Protein AF-A0A3D4CWV3-F1 (afdb_monomer_lite)

Sequence (82 aa):
MLTKSERLADDQARRQIAQAVKNAEGSLTAEIERLEDLAGRNSKVSPAEIQALVRHRDELVSLLSQSRLRLDALRLIWRAPA

Foldseek 3Di:
DVVVVVVVVVVVLQVVLVVVLVVLLVVLVVVLVVLVVVVVVDVPRDPVVSVVSVVVSVVVSVVSNVDDDDDDDDDDDDDDDD

pLDDT: mean 92.95, std 5.01, range [68.94, 97.81]

Secondary structure (DSSP, 8-state):
-HHHHHHHHHHHHHHHHHHHHHHHHHHHHHHHHHHHHHHHH-TTS-HHHHHHHHHHHHHHHHHHHT----------------

Radius of gyration: 21.37 Å; chains: 1; bounding box: 51×17×63 Å

Structure (mmCIF, N/CA/C/O backbone):
data_AF-A0A3D4CWV3-F1
#
_entry.id   AF-A0A3D4CWV3-F1
#
loop_
_atom_site.group_PDB
_atom_site.id
_atom_site.type_symbol
_atom_site.label_atom_id
_atom_site.label_alt_id
_atom_site.label_comp_id
_atom_site.label_asym_id
_atom_site.label_entity_id
_atom_site.label_seq_id
_atom_site.pdbx_PDB_ins_code
_atom_site.Cartn_x
_atom_site.Cartn_y
_atom_site.Cartn_z
_atom_site.occupancy
_atom_site.B_iso_or_equiv
_atom_site.auth_seq_id
_atom_site.auth_comp_id
_atom_site.auth_asym_id
_atom_site.auth_atom_id
_atom_site.pdbx_PDB_model_num
ATOM 1 N N . MET A 1 1 ? 23.687 -1.782 -21.026 1.00 74.44 1 MET A N 1
ATOM 2 C CA . MET A 1 1 ? 22.520 -0.878 -21.131 1.00 74.44 1 MET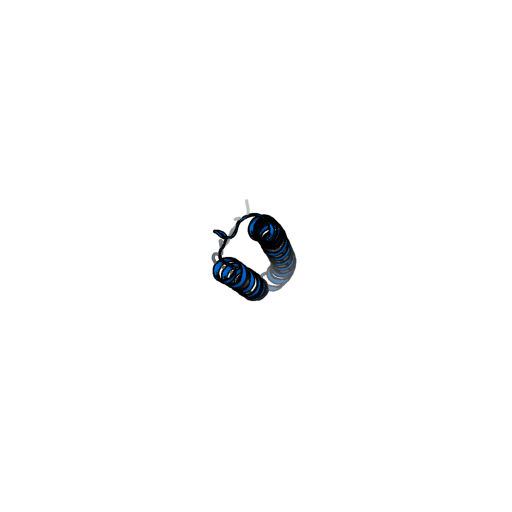 A CA 1
ATOM 3 C C . MET A 1 1 ? 21.438 -1.298 -20.146 1.00 74.44 1 MET A C 1
ATOM 5 O O . MET A 1 1 ? 21.262 -0.585 -19.171 1.00 74.44 1 MET A O 1
ATOM 9 N N . LEU A 1 2 ? 20.836 -2.485 -20.303 1.00 83.19 2 LEU A N 1
ATOM 10 C CA . LEU A 1 2 ? 19.758 -2.987 -19.434 1.00 83.19 2 LEU A CA 1
ATOM 11 C C . LEU A 1 2 ? 20.094 -2.969 -17.931 1.00 83.19 2 LEU A C 1
ATOM 13 O O . LEU A 1 2 ? 19.370 -2.340 -17.182 1.00 83.19 2 LEU A O 1
ATOM 17 N N . THR A 1 3 ? 21.241 -3.501 -17.499 1.00 86.25 3 THR A N 1
ATOM 18 C CA . THR A 1 3 ? 21.627 -3.531 -16.068 1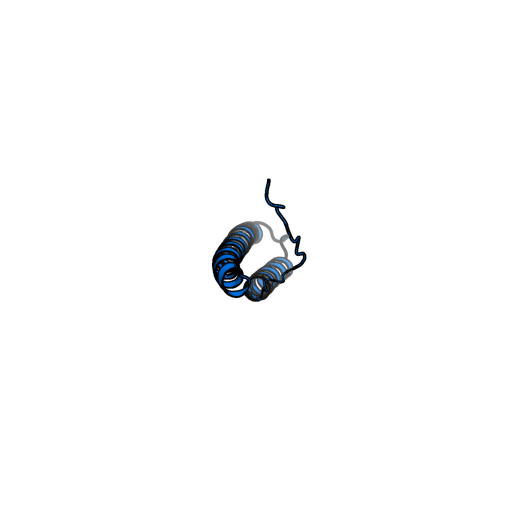.00 86.25 3 THR A CA 1
ATOM 19 C C . THR A 1 3 ? 21.837 -2.146 -15.437 1.00 86.25 3 THR A C 1
ATOM 21 O O . THR A 1 3 ? 21.683 -1.971 -14.233 1.00 86.25 3 THR A O 1
ATOM 24 N N . LYS A 1 4 ? 22.225 -1.132 -16.228 1.00 86.38 4 LYS A N 1
ATOM 25 C CA . LYS A 1 4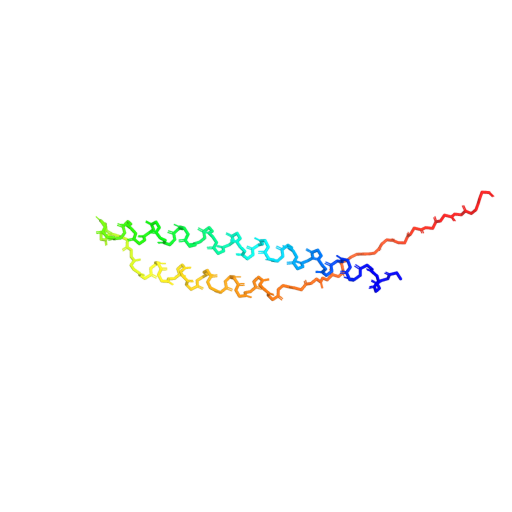 ? 22.339 0.252 -15.724 1.00 86.38 4 LYS A CA 1
ATOM 26 C C . LYS A 1 4 ? 20.955 0.888 -15.595 1.00 86.38 4 LYS A C 1
ATOM 28 O O . LYS A 1 4 ? 20.687 1.546 -14.597 1.00 86.38 4 LYS A O 1
ATOM 33 N N . SER A 1 5 ? 20.096 0.675 -16.591 1.00 87.50 5 SER A N 1
ATOM 34 C CA . SER A 1 5 ? 18.703 1.128 -16.572 1.00 87.50 5 SER A CA 1
ATOM 35 C C . SER A 1 5 ? 17.893 0.453 -15.464 1.00 87.50 5 SER A C 1
ATOM 37 O O . SER A 1 5 ? 17.080 1.119 -14.842 1.00 87.50 5 SER A O 1
ATOM 39 N N . GLU A 1 6 ? 18.162 -0.821 -15.181 1.00 90.69 6 GLU A N 1
ATOM 40 C CA . GLU A 1 6 ? 17.550 -1.599 -14.100 1.00 90.69 6 GLU A CA 1
ATOM 41 C C . GLU A 1 6 ? 17.778 -0.942 -12.739 1.00 90.69 6 GLU A C 1
ATOM 43 O O . GLU A 1 6 ? 16.810 -0.615 -12.070 1.00 90.69 6 GLU A O 1
ATOM 48 N N . ARG A 1 7 ? 19.026 -0.606 -12.378 1.00 91.00 7 ARG A N 1
ATOM 49 C CA . ARG A 1 7 ? 19.310 0.075 -11.097 1.00 91.00 7 ARG A CA 1
ATOM 50 C C . ARG A 1 7 ? 18.582 1.412 -10.956 1.00 91.00 7 ARG A C 1
ATOM 52 O O . ARG A 1 7 ? 18.033 1.708 -9.903 1.00 91.00 7 ARG A O 1
ATOM 59 N N . LEU A 1 8 ? 18.578 2.220 -12.018 1.00 91.88 8 LEU A N 1
ATOM 60 C CA . LEU A 1 8 ? 17.889 3.514 -12.009 1.00 91.88 8 LEU A CA 1
ATOM 61 C C . LEU A 1 8 ? 16.374 3.342 -11.855 1.00 91.88 8 LEU A C 1
ATOM 63 O O . LEU A 1 8 ? 15.727 4.109 -11.143 1.00 91.88 8 LEU A O 1
ATOM 67 N N . ALA A 1 9 ? 15.813 2.342 -12.531 1.00 91.94 9 ALA A N 1
ATOM 68 C CA . ALA A 1 9 ? 14.397 2.043 -12.458 1.00 91.94 9 ALA A CA 1
ATOM 69 C C . ALA A 1 9 ? 14.012 1.442 -11.097 1.00 91.94 9 ALA A C 1
ATOM 71 O O . ALA A 1 9 ? 12.964 1.805 -10.574 1.00 91.94 9 ALA A O 1
ATOM 72 N N . ASP A 1 10 ? 14.865 0.617 -10.488 1.00 92.50 10 ASP A N 1
ATOM 73 C CA . ASP A 1 10 ? 14.681 0.082 -9.135 1.00 92.50 10 ASP A CA 1
ATOM 74 C C . ASP A 1 10 ? 14.656 1.194 -8.084 1.00 92.50 10 ASP A C 1
ATOM 76 O O . ASP A 1 10 ? 13.767 1.219 -7.232 1.00 92.50 10 ASP A O 1
ATOM 80 N N . ASP A 1 11 ? 15.590 2.146 -8.151 1.00 93.75 11 ASP A N 1
ATOM 81 C CA . ASP A 1 11 ? 15.615 3.293 -7.237 1.00 93.75 11 ASP A CA 1
ATOM 82 C C . ASP A 1 11 ? 14.339 4.133 -7.367 1.00 93.75 11 ASP A C 1
ATOM 84 O O . ASP A 1 11 ? 13.738 4.539 -6.366 1.00 93.75 11 ASP A O 1
ATOM 88 N N . GLN A 1 12 ? 13.890 4.370 -8.601 1.00 94.19 12 GLN A N 1
ATOM 89 C CA . GLN A 1 12 ? 12.659 5.108 -8.859 1.00 94.19 12 GLN A CA 1
ATOM 90 C C . GLN A 1 12 ? 11.419 4.333 -8.393 1.00 94.19 12 GLN A C 1
ATOM 92 O O . GLN A 1 12 ? 10.534 4.920 -7.766 1.00 94.19 12 GLN A O 1
ATOM 97 N N . ALA A 1 13 ? 11.364 3.025 -8.645 1.00 93.81 13 ALA A N 1
ATOM 98 C CA . ALA A 1 13 ? 10.276 2.157 -8.211 1.00 93.81 13 ALA A CA 1
ATOM 99 C C . ALA A 1 13 ? 10.172 2.134 -6.683 1.00 93.81 13 ALA A C 1
ATOM 101 O O . ALA A 1 13 ? 9.088 2.334 -6.144 1.00 93.81 13 ALA A O 1
ATOM 102 N N . ARG A 1 14 ? 11.298 2.002 -5.967 1.00 93.81 14 ARG A N 1
ATOM 103 C CA . ARG A 1 14 ? 11.338 2.062 -4.496 1.00 93.81 14 ARG A CA 1
ATOM 104 C C . ARG A 1 14 ? 10.773 3.374 -3.959 1.00 93.81 14 ARG A C 1
ATOM 106 O O . ARG A 1 14 ? 10.004 3.351 -3.002 1.00 93.81 14 ARG A O 1
ATOM 113 N N . ARG A 1 15 ? 11.102 4.513 -4.582 1.00 95.69 15 ARG A N 1
ATOM 114 C CA . ARG A 1 15 ? 10.541 5.823 -4.198 1.00 95.69 15 ARG A CA 1
ATOM 115 C C . ARG A 1 15 ? 9.035 5.892 -4.429 1.00 95.69 15 ARG A C 1
ATOM 117 O O . ARG A 1 15 ? 8.316 6.385 -3.566 1.00 95.69 15 ARG A O 1
ATOM 124 N N . GLN A 1 16 ? 8.557 5.395 -5.569 1.00 95.62 16 GLN A N 1
ATOM 125 C CA . GLN A 1 16 ? 7.126 5.377 -5.879 1.00 95.62 16 GLN A CA 1
ATOM 126 C C . GLN A 1 16 ? 6.348 4.460 -4.932 1.00 95.62 16 GLN A C 1
ATOM 128 O O . GLN A 1 16 ? 5.312 4.873 -4.420 1.00 95.62 16 GLN A O 1
ATOM 133 N N . ILE A 1 17 ? 6.872 3.266 -4.642 1.00 95.38 17 ILE A N 1
ATOM 134 C CA . ILE A 1 17 ? 6.285 2.327 -3.678 1.00 95.38 17 ILE A CA 1
ATOM 135 C C . ILE A 1 17 ? 6.226 2.966 -2.290 1.00 95.38 17 ILE A C 1
ATOM 137 O O . ILE A 1 17 ? 5.163 2.983 -1.677 1.00 95.38 17 ILE A O 1
ATOM 141 N N . ALA A 1 18 ? 7.326 3.557 -1.815 1.00 95.31 18 ALA A N 1
ATOM 142 C CA . ALA A 1 18 ? 7.359 4.223 -0.514 1.00 95.31 18 ALA A CA 1
ATOM 143 C C . ALA A 1 18 ? 6.344 5.375 -0.426 1.00 95.31 18 ALA A C 1
ATOM 145 O O . ALA A 1 18 ? 5.649 5.516 0.580 1.00 95.31 18 ALA A O 1
ATOM 146 N N . GLN A 1 19 ? 6.216 6.175 -1.488 1.00 96.69 19 GLN A N 1
ATOM 147 C CA . GLN A 1 19 ? 5.232 7.251 -1.538 1.00 96.69 19 GLN A CA 1
ATOM 148 C C . GLN A 1 19 ? 3.794 6.717 -1.549 1.00 96.69 19 GLN A C 1
ATOM 150 O O . GLN A 1 19 ? 2.938 7.267 -0.858 1.00 96.69 19 GLN A O 1
ATOM 155 N N . ALA A 1 20 ? 3.523 5.652 -2.307 1.00 95.88 20 ALA A N 1
ATOM 156 C CA . ALA A 1 20 ? 2.208 5.023 -2.367 1.00 95.88 20 ALA A CA 1
ATOM 157 C C . ALA A 1 20 ? 1.806 4.426 -1.012 1.00 95.88 20 ALA A C 1
ATOM 159 O O . ALA A 1 20 ? 0.692 4.672 -0.558 1.00 95.88 20 ALA A O 1
ATOM 160 N N . VAL A 1 21 ? 2.727 3.723 -0.343 1.00 96.75 21 VAL A N 1
ATOM 161 C CA . VAL A 1 21 ? 2.531 3.192 1.014 1.00 96.75 21 VAL A CA 1
ATOM 162 C C . VAL A 1 21 ? 2.213 4.322 1.988 1.00 96.75 21 VAL A C 1
ATOM 164 O O . VAL A 1 21 ? 1.177 4.279 2.642 1.00 96.75 21 VAL A O 1
ATOM 167 N N . LYS A 1 22 ? 3.038 5.377 2.019 1.00 97.31 22 LYS A N 1
ATOM 168 C CA . LYS A 1 22 ? 2.832 6.524 2.913 1.00 97.31 22 LYS A CA 1
ATOM 169 C C . LYS A 1 22 ? 1.479 7.204 2.686 1.00 97.31 22 LYS A C 1
ATOM 171 O O . LYS A 1 22 ? 0.812 7.586 3.644 1.00 97.31 22 LYS A O 1
ATOM 176 N N . ASN A 1 23 ? 1.078 7.369 1.427 1.00 97.31 23 ASN A N 1
ATOM 177 C CA . ASN A 1 23 ? -0.206 7.977 1.087 1.00 97.31 23 ASN A CA 1
ATOM 178 C C . ASN A 1 23 ? -1.378 7.089 1.519 1.00 97.31 23 ASN A C 1
ATOM 180 O O . ASN A 1 23 ? -2.307 7.585 2.148 1.00 97.31 23 ASN A O 1
ATOM 184 N N . ALA A 1 24 ? -1.328 5.793 1.201 1.00 95.56 24 ALA A N 1
ATOM 185 C CA . ALA A 1 24 ? -2.377 4.844 1.558 1.00 95.56 24 ALA A CA 1
ATOM 186 C C . ALA A 1 24 ? -2.542 4.741 3.079 1.00 95.56 24 ALA A C 1
ATOM 188 O O . ALA A 1 24 ? -3.655 4.862 3.587 1.00 95.56 24 ALA A O 1
ATOM 189 N N . GLU A 1 25 ? -1.434 4.586 3.802 1.00 96.44 25 GLU A N 1
ATOM 190 C CA . GLU A 1 25 ? -1.420 4.517 5.260 1.00 96.44 25 GLU A CA 1
ATOM 191 C C . GLU A 1 25 ? -1.968 5.803 5.885 1.00 96.44 25 GLU A C 1
ATOM 193 O O . GLU A 1 25 ? -2.868 5.737 6.721 1.00 96.44 25 GLU A O 1
ATOM 198 N N . GLY A 1 26 ? -1.489 6.971 5.443 1.00 97.25 26 GLY A N 1
ATOM 199 C CA . GLY A 1 26 ? -1.916 8.262 5.979 1.00 97.25 26 GLY A CA 1
ATOM 200 C C . GLY A 1 26 ? -3.396 8.552 5.730 1.00 97.25 26 GLY A C 1
ATOM 201 O O . GLY A 1 26 ? -4.119 8.902 6.660 1.00 97.25 26 GLY A O 1
ATOM 202 N N . SER A 1 27 ? -3.871 8.373 4.493 1.00 97.25 27 SER A N 1
ATOM 203 C CA . SER A 1 27 ? -5.271 8.637 4.147 1.00 97.25 27 SER A CA 1
ATOM 204 C C . SER A 1 27 ? -6.238 7.682 4.845 1.00 97.25 27 SER A C 1
ATOM 206 O O . SER A 1 27 ? -7.269 8.128 5.340 1.00 97.25 27 SER A O 1
ATOM 208 N N . LEU A 1 28 ? -5.917 6.386 4.913 1.00 97.00 28 LEU A N 1
ATOM 209 C CA . LEU A 1 28 ? -6.791 5.407 5.563 1.00 97.00 28 LEU A CA 1
ATOM 210 C C . LEU A 1 28 ? -6.761 5.531 7.085 1.00 97.00 28 LEU A C 1
ATOM 212 O O . LEU A 1 28 ? -7.798 5.369 7.715 1.00 97.00 28 LEU A O 1
ATOM 216 N N . THR A 1 29 ? -5.613 5.855 7.681 1.00 97.56 29 THR A N 1
ATOM 217 C CA . THR A 1 29 ? -5.521 6.071 9.133 1.00 97.56 29 THR A CA 1
ATOM 218 C C . THR A 1 29 ? -6.320 7.295 9.560 1.00 97.56 29 THR A C 1
ATOM 220 O O . THR A 1 29 ? -7.131 7.182 10.471 1.00 97.56 29 THR A O 1
ATOM 223 N N . ALA A 1 30 ? -6.193 8.417 8.846 1.00 97.81 30 ALA A N 1
ATOM 224 C CA . ALA A 1 30 ? -6.990 9.611 9.127 1.00 97.81 30 ALA A CA 1
ATOM 225 C C . ALA A 1 30 ? -8.503 9.343 9.013 1.00 97.81 30 ALA A C 1
ATOM 227 O O . ALA A 1 30 ? -9.304 9.867 9.785 1.00 97.81 30 ALA A O 1
ATOM 228 N N . GLU A 1 31 ? -8.903 8.507 8.054 1.00 97.19 31 GLU A N 1
ATOM 229 C CA . GLU A 1 31 ? -10.297 8.110 7.883 1.00 97.19 31 GLU A CA 1
ATOM 230 C C . GLU A 1 31 ? -10.791 7.191 9.011 1.00 97.19 31 GLU A C 1
ATOM 232 O O . GLU A 1 31 ? -11.897 7.382 9.515 1.00 97.19 31 GLU A O 1
ATOM 237 N N . ILE A 1 32 ? -9.972 6.227 9.441 1.00 97.12 32 ILE A N 1
ATOM 238 C CA . ILE A 1 32 ? -10.271 5.350 10.582 1.00 97.12 32 ILE A CA 1
ATOM 239 C C . ILE A 1 32 ? -10.445 6.184 11.855 1.00 97.12 32 ILE A C 1
ATOM 241 O O . ILE A 1 32 ? -11.475 6.061 12.510 1.00 97.12 32 ILE A O 1
ATOM 245 N N . GLU A 1 33 ? -9.512 7.091 12.154 1.00 96.75 33 GLU A N 1
ATOM 246 C CA . GLU A 1 33 ? -9.580 7.985 13.320 1.00 96.75 33 GLU A CA 1
ATOM 247 C C . GLU A 1 33 ? -10.856 8.840 13.306 1.00 96.75 33 GLU A C 1
ATOM 249 O O . GLU A 1 33 ? -11.550 8.974 14.316 1.00 96.75 33 GLU A O 1
ATOM 254 N N . ARG A 1 34 ? -11.222 9.377 12.135 1.00 96.38 34 ARG A N 1
ATOM 255 C CA . ARG A 1 34 ? -12.461 10.144 11.953 1.00 96.38 34 ARG A CA 1
ATOM 256 C C . ARG A 1 34 ? -13.708 9.302 12.235 1.00 96.38 34 ARG A C 1
ATOM 258 O O . ARG A 1 34 ? -14.674 9.809 12.808 1.00 96.38 34 ARG A O 1
ATOM 265 N N . LEU A 1 35 ? -13.723 8.041 11.805 1.00 95.94 35 LEU A N 1
ATOM 266 C CA . LEU A 1 35 ? -14.838 7.123 12.047 1.00 95.94 35 LEU A CA 1
ATOM 267 C C . LEU A 1 35 ? -14.908 6.675 13.511 1.00 95.94 35 LEU A C 1
ATOM 269 O O . LEU A 1 35 ? -16.010 6.554 14.042 1.00 95.94 35 LEU A O 1
ATOM 273 N N . GLU A 1 36 ? -13.767 6.479 14.169 1.00 95.44 36 GLU A N 1
ATOM 274 C CA . GLU A 1 36 ? -13.686 6.164 15.599 1.00 95.44 36 GLU A CA 1
ATOM 275 C C . GLU A 1 36 ? -14.220 7.317 16.463 1.00 95.44 36 GLU A C 1
ATOM 277 O O . GLU A 1 36 ? -15.053 7.081 17.344 1.00 95.44 36 GLU A O 1
ATOM 282 N N . ASP A 1 37 ? -13.843 8.566 16.163 1.00 95.12 37 ASP A N 1
ATOM 283 C CA . ASP A 1 37 ? -14.400 9.753 16.834 1.00 95.12 37 ASP A CA 1
ATOM 284 C C . ASP A 1 37 ? -15.922 9.849 16.636 1.00 95.12 37 ASP A C 1
ATOM 286 O O . ASP A 1 37 ? -16.691 10.062 17.581 1.00 95.12 37 ASP A O 1
ATOM 290 N N . LEU A 1 38 ? -16.389 9.609 15.405 1.00 94.81 38 LEU A N 1
ATOM 291 C CA . LEU A 1 38 ? -17.816 9.619 15.105 1.00 94.81 38 LEU A CA 1
ATOM 292 C C . LEU A 1 38 ? -18.566 8.507 15.853 1.00 94.81 38 LEU A C 1
ATOM 294 O O . LEU A 1 38 ? -19.669 8.755 16.345 1.00 94.81 38 LEU A O 1
ATOM 298 N N . ALA A 1 39 ? -17.984 7.313 15.979 1.00 94.19 39 ALA A N 1
ATOM 299 C CA . ALA A 1 39 ? -18.581 6.188 16.696 1.00 94.19 39 ALA A CA 1
ATOM 300 C C . ALA A 1 39 ? -18.762 6.475 18.193 1.00 94.19 39 ALA A C 1
ATOM 302 O O . ALA A 1 39 ? -19.774 6.077 18.771 1.00 94.19 39 ALA A O 1
ATOM 303 N N . GLY A 1 40 ? -17.852 7.242 18.804 1.00 92.06 40 GLY A N 1
ATOM 304 C CA . GLY A 1 40 ? -17.993 7.696 20.191 1.00 92.06 40 GLY A CA 1
ATOM 305 C C . GLY A 1 40 ? -19.233 8.568 20.432 1.00 92.06 40 GLY A C 1
ATOM 306 O O . GLY A 1 40 ? -19.736 8.644 21.553 1.00 92.06 40 GLY A O 1
ATOM 307 N N . ARG A 1 41 ? -19.757 9.208 19.378 1.00 93.62 41 ARG A N 1
ATOM 308 C CA . ARG A 1 41 ? -20.896 10.142 19.439 1.00 93.62 41 ARG A CA 1
ATOM 309 C C . ARG A 1 41 ? -22.157 9.613 18.753 1.00 93.62 41 ARG A C 1
ATOM 311 O O . ARG A 1 41 ? -23.238 10.160 18.968 1.00 93.62 41 ARG A O 1
ATOM 318 N N . ASN A 1 42 ? -22.038 8.582 17.917 1.00 90.56 42 ASN A N 1
ATOM 319 C CA . ASN A 1 42 ? -23.111 8.057 17.083 1.00 90.56 42 ASN A CA 1
ATOM 320 C C . ASN A 1 42 ? -23.079 6.522 17.033 1.00 90.56 42 ASN A C 1
ATOM 322 O O . ASN A 1 42 ? -22.272 5.924 16.325 1.00 90.56 42 ASN A O 1
ATOM 326 N N .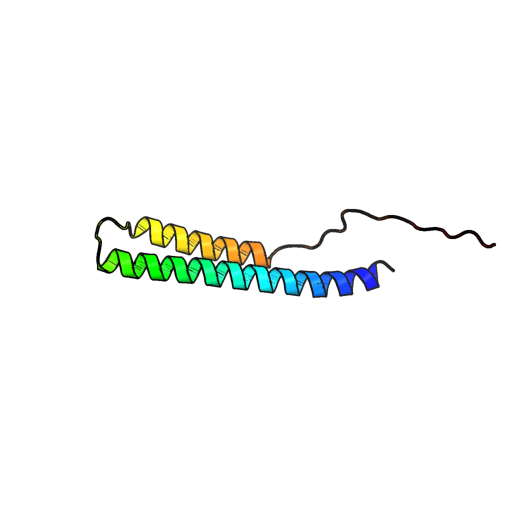 SER A 1 43 ? -24.048 5.889 17.697 1.00 86.44 43 SER A N 1
ATOM 327 C CA . SER A 1 43 ? -24.205 4.428 17.749 1.00 86.44 43 SER A CA 1
ATOM 328 C C . SER A 1 43 ? -24.561 3.772 16.409 1.00 86.44 43 SER A C 1
ATOM 330 O O . SER A 1 43 ? -24.604 2.547 16.326 1.00 86.44 43 SER A O 1
ATOM 332 N N . LYS A 1 44 ? -24.825 4.559 15.356 1.00 91.50 44 LYS A N 1
ATOM 333 C CA . LYS A 1 44 ? -25.045 4.041 13.998 1.00 91.50 44 LYS A CA 1
ATOM 334 C C . LYS A 1 44 ? -23.751 3.711 13.260 1.00 91.50 44 LYS A C 1
ATOM 336 O O . LYS A 1 44 ? -23.824 3.081 12.211 1.00 91.50 44 LYS A O 1
ATOM 341 N N . VAL A 1 45 ? -22.595 4.151 13.760 1.00 90.88 45 VAL A N 1
ATOM 342 C CA . VAL A 1 45 ? -21.309 3.754 13.181 1.00 90.88 45 VAL A CA 1
ATOM 343 C C . VAL A 1 45 ? -20.978 2.355 13.678 1.00 90.88 45 VAL A C 1
ATOM 345 O O . VAL A 1 45 ? -20.852 2.133 14.882 1.00 90.88 45 VAL A O 1
ATOM 348 N N . SER A 1 46 ? -20.858 1.404 12.755 1.00 93.25 46 SER A N 1
ATOM 349 C CA . SER A 1 46 ? -20.587 0.015 13.105 1.00 93.25 46 SER A CA 1
ATOM 350 C C . SER A 1 46 ? -19.105 -0.190 13.437 1.00 93.25 46 SER A C 1
ATOM 352 O O . SER A 1 46 ? -18.249 0.025 12.573 1.00 93.25 46 SER A O 1
ATOM 354 N N . PRO A 1 47 ? -18.764 -0.715 14.628 1.00 92.00 47 PRO A N 1
ATOM 355 C CA . PRO A 1 47 ? -17.386 -1.087 14.949 1.00 92.00 47 PRO A CA 1
ATOM 356 C C . PRO A 1 47 ? -16.814 -2.140 13.987 1.00 92.00 47 PRO A C 1
ATOM 358 O O . PRO A 1 47 ? -15.610 -2.175 13.735 1.00 92.00 47 PRO A O 1
ATOM 361 N N . ALA A 1 48 ? -17.674 -2.994 13.421 1.00 93.12 48 ALA A N 1
ATOM 362 C CA . ALA A 1 48 ? -17.259 -4.020 12.471 1.00 93.12 48 ALA A CA 1
ATOM 363 C C . ALA A 1 48 ? -16.780 -3.422 11.137 1.00 93.12 48 ALA A C 1
ATOM 365 O O . ALA A 1 48 ? -15.852 -3.957 10.530 1.00 93.12 48 ALA A O 1
ATOM 366 N N . GLU A 1 49 ? -17.375 -2.308 10.697 1.00 92.50 49 GLU A N 1
ATOM 367 C CA . GLU A 1 49 ? -16.966 -1.604 9.475 1.00 92.50 49 GLU A CA 1
ATOM 368 C C . GLU A 1 49 ? -15.609 -0.917 9.665 1.00 92.50 49 GLU A C 1
ATOM 370 O O . GLU A 1 49 ? -14.745 -1.018 8.795 1.00 92.50 49 GLU A O 1
ATOM 375 N N . ILE A 1 50 ? -15.371 -0.319 10.838 1.00 94.94 50 ILE A N 1
ATOM 376 C CA . ILE A 1 50 ? -14.068 0.262 11.196 1.00 94.94 50 ILE A CA 1
ATOM 377 C C . ILE A 1 50 ? -12.985 -0.825 11.197 1.00 94.94 50 ILE A C 1
ATOM 379 O O . ILE A 1 50 ? -11.939 -0.663 10.571 1.00 94.94 50 ILE A O 1
ATOM 383 N N . GLN A 1 51 ? -13.250 -1.982 11.814 1.00 96.69 51 GLN A N 1
ATOM 384 C CA . GLN A 1 51 ? -12.306 -3.107 11.790 1.00 96.69 51 GLN A CA 1
ATOM 385 C C . GLN A 1 51 ? -12.052 -3.647 10.378 1.00 96.69 51 GLN A C 1
ATOM 387 O O . GLN A 1 51 ? -10.933 -4.055 10.067 1.00 96.69 51 GLN A O 1
ATOM 392 N N . ALA A 1 52 ? -13.072 -3.678 9.517 1.00 96.12 52 ALA A N 1
ATOM 393 C CA . ALA A 1 52 ? -12.891 -4.065 8.123 1.00 96.12 52 ALA A CA 1
ATOM 394 C C . ALA A 1 52 ? -11.973 -3.078 7.387 1.00 96.12 52 ALA A C 1
ATOM 396 O O . ALA A 1 52 ? -11.095 -3.511 6.641 1.00 96.12 52 ALA A O 1
ATOM 397 N N . LEU A 1 53 ? -12.118 -1.777 7.648 1.00 96.38 53 LEU A N 1
ATOM 398 C CA . LEU A 1 53 ? -11.274 -0.741 7.059 1.00 96.38 53 LEU A CA 1
ATOM 399 C C . LEU A 1 53 ? -9.821 -0.813 7.555 1.00 96.38 53 LEU A C 1
ATOM 401 O O . LEU A 1 53 ? -8.901 -0.673 6.751 1.00 96.38 53 LEU A O 1
ATOM 405 N N . VAL A 1 54 ? -9.609 -1.106 8.843 1.00 97.56 54 VAL A N 1
ATOM 406 C CA . VAL A 1 54 ? -8.277 -1.372 9.421 1.00 97.56 54 VAL A CA 1
ATOM 407 C C . VAL A 1 54 ? -7.603 -2.542 8.705 1.00 97.56 54 VAL A C 1
ATOM 409 O O . VAL A 1 54 ? -6.491 -2.392 8.204 1.00 97.56 54 VAL A O 1
ATOM 412 N N . ARG A 1 55 ? -8.297 -3.682 8.572 1.00 97.75 55 ARG A N 1
ATOM 413 C CA . ARG A 1 55 ? -7.760 -4.845 7.843 1.00 97.75 55 ARG A CA 1
ATOM 414 C C . ARG A 1 55 ? -7.428 -4.502 6.395 1.00 97.75 55 ARG A C 1
ATOM 416 O O . ARG A 1 55 ? -6.362 -4.866 5.914 1.00 97.75 55 ARG A O 1
ATOM 423 N N . HIS A 1 56 ? -8.313 -3.770 5.722 1.00 96.88 56 HIS A N 1
ATOM 424 C CA . HIS A 1 56 ? -8.105 -3.356 4.338 1.00 96.88 56 HIS A CA 1
ATOM 425 C C . HIS A 1 56 ? -6.879 -2.445 4.179 1.00 96.88 56 HIS A C 1
ATOM 427 O O . HIS A 1 56 ? -6.106 -2.624 3.240 1.00 96.88 56 HIS A O 1
ATOM 433 N N . ARG A 1 57 ? -6.656 -1.498 5.101 1.00 97.25 57 ARG A N 1
ATOM 434 C CA . ARG A 1 57 ? -5.436 -0.677 5.123 1.00 97.25 57 ARG A CA 1
ATOM 435 C C . ARG A 1 57 ? -4.194 -1.548 5.253 1.00 97.25 57 ARG A C 1
ATOM 437 O O . ARG A 1 57 ? -3.261 -1.380 4.471 1.00 97.25 57 ARG A O 1
ATOM 444 N N . ASP A 1 58 ? -4.187 -2.456 6.221 1.00 97.12 58 ASP A N 1
ATOM 445 C CA . ASP A 1 58 ? -3.015 -3.277 6.524 1.00 97.12 58 ASP A CA 1
ATOM 446 C C . ASP A 1 58 ? -2.690 -4.228 5.356 1.00 97.12 58 ASP A C 1
ATOM 448 O O . ASP A 1 58 ? -1.531 -4.352 4.950 1.00 97.12 58 ASP A O 1
ATOM 452 N N . GLU A 1 59 ? -3.714 -4.831 4.742 1.00 97.38 59 GLU A N 1
ATOM 453 C CA . GLU A 1 59 ? -3.573 -5.632 3.522 1.00 97.38 59 GLU A CA 1
ATOM 454 C C . GLU A 1 59 ? -3.043 -4.801 2.350 1.00 97.38 59 GLU A C 1
ATOM 456 O O . GLU A 1 59 ? -2.090 -5.211 1.684 1.00 97.38 59 GLU A O 1
ATOM 461 N N . LEU A 1 60 ? -3.608 -3.615 2.109 1.00 96.50 60 LEU A N 1
ATOM 462 C CA . LEU A 1 60 ? -3.199 -2.752 1.005 1.00 96.50 60 LEU A CA 1
ATOM 463 C C . LEU A 1 60 ? -1.744 -2.293 1.153 1.00 96.50 60 LEU A C 1
ATOM 465 O O . LEU A 1 60 ? -0.978 -2.355 0.190 1.00 96.50 60 LEU A O 1
ATOM 469 N N . VAL A 1 61 ? -1.345 -1.862 2.351 1.00 95.81 61 VAL A N 1
ATOM 470 C CA . VAL A 1 61 ? 0.036 -1.456 2.651 1.00 95.81 61 VAL A CA 1
ATOM 471 C C . VAL A 1 61 ? 0.999 -2.622 2.421 1.00 95.81 61 VAL A C 1
ATOM 473 O O . VAL A 1 61 ? 2.042 -2.448 1.780 1.00 95.81 61 VAL A O 1
ATOM 476 N N . SER A 1 62 ? 0.627 -3.822 2.872 1.00 95.62 62 SER A N 1
ATOM 477 C CA . SER A 1 62 ? 1.420 -5.034 2.666 1.00 95.62 62 SER A CA 1
ATOM 478 C C . SER A 1 62 ? 1.589 -5.354 1.177 1.00 95.62 62 SER A C 1
ATOM 480 O O . SER A 1 62 ? 2.717 -5.511 0.702 1.00 95.62 62 SER A O 1
ATOM 482 N N . LEU A 1 63 ? 0.501 -5.349 0.402 1.00 95.88 63 LEU A N 1
ATOM 483 C CA . LEU A 1 63 ? 0.531 -5.635 -1.036 1.00 95.88 63 LEU A CA 1
ATOM 484 C C . LEU A 1 63 ? 1.330 -4.592 -1.826 1.00 95.88 63 LEU A C 1
ATOM 486 O O . LEU A 1 63 ? 2.121 -4.951 -2.700 1.00 95.88 63 LEU A O 1
ATOM 490 N N . LEU A 1 64 ? 1.186 -3.304 -1.500 1.00 94.19 64 LEU A N 1
ATOM 491 C CA . LEU A 1 64 ? 1.937 -2.232 -2.158 1.00 94.19 64 LEU A CA 1
ATOM 492 C C . LEU A 1 64 ? 3.445 -2.406 -1.971 1.00 94.19 64 LEU A C 1
ATOM 494 O O . LEU A 1 64 ? 4.195 -2.249 -2.938 1.00 94.19 64 LEU A O 1
ATOM 498 N N . SER A 1 65 ? 3.886 -2.799 -0.772 1.00 89.75 65 SER A N 1
ATOM 499 C CA . SER A 1 65 ? 5.306 -3.025 -0.472 1.00 89.75 65 SER A CA 1
ATOM 500 C C . SER A 1 65 ? 5.945 -4.150 -1.304 1.00 89.75 65 SER A C 1
ATOM 502 O O . SER A 1 65 ? 7.156 -4.152 -1.520 1.00 89.75 65 SER A O 1
ATOM 504 N N . GLN A 1 66 ? 5.130 -5.077 -1.817 1.00 92.50 66 GLN A N 1
ATOM 505 C CA . GLN A 1 66 ? 5.562 -6.233 -2.608 1.00 92.50 66 GLN A CA 1
ATOM 506 C C . GLN A 1 66 ? 5.537 -5.979 -4.124 1.00 92.50 66 GLN A C 1
ATOM 508 O O . GLN A 1 66 ? 5.840 -6.881 -4.911 1.00 92.50 66 GLN A O 1
ATOM 513 N N . SER A 1 67 ? 5.184 -4.764 -4.552 1.00 91.69 67 SER A N 1
ATOM 514 C CA . SER A 1 67 ? 5.087 -4.406 -5.969 1.00 91.69 67 SER A CA 1
ATOM 515 C C . SER A 1 67 ? 6.426 -4.581 -6.688 1.00 91.69 67 SER A C 1
ATOM 517 O O . SER A 1 67 ? 7.477 -4.164 -6.200 1.00 91.69 67 SER A O 1
ATOM 519 N N . ARG A 1 68 ? 6.393 -5.182 -7.884 1.00 89.00 68 ARG A N 1
ATOM 520 C CA . ARG A 1 68 ? 7.591 -5.478 -8.685 1.00 89.00 68 ARG A CA 1
ATOM 521 C C . ARG A 1 68 ? 7.623 -4.643 -9.955 1.00 89.00 68 ARG A C 1
ATOM 523 O O . ARG A 1 68 ? 6.611 -4.491 -10.634 1.00 89.00 68 ARG A O 1
ATOM 530 N N . LEU A 1 69 ? 8.815 -4.175 -10.311 1.00 87.94 69 LEU A N 1
ATOM 531 C CA . LEU A 1 69 ? 9.065 -3.551 -11.602 1.00 87.94 69 LEU A CA 1
ATOM 532 C C . LEU A 1 69 ? 9.100 -4.621 -12.706 1.00 87.94 69 LEU A C 1
ATOM 534 O O . LEU A 1 69 ? 9.715 -5.676 -12.542 1.00 87.94 69 LEU A O 1
ATOM 538 N N . ARG A 1 70 ? 8.470 -4.336 -13.849 1.00 90.31 70 ARG A N 1
ATOM 539 C CA . ARG A 1 70 ? 8.536 -5.170 -15.054 1.00 90.31 70 ARG A CA 1
ATOM 540 C C . ARG A 1 70 ? 8.803 -4.293 -16.272 1.00 90.31 70 ARG A C 1
ATOM 542 O O . ARG A 1 70 ? 8.130 -3.285 -16.463 1.00 90.31 70 ARG A O 1
ATOM 549 N N . LEU A 1 71 ? 9.766 -4.691 -17.103 1.00 88.44 71 LEU A N 1
ATOM 550 C CA . LEU A 1 71 ? 9.972 -4.066 -18.406 1.00 88.44 71 LEU A CA 1
ATOM 551 C C . LEU A 1 71 ? 8.823 -4.466 -19.335 1.00 88.44 71 LEU A C 1
ATOM 553 O O . LEU A 1 71 ? 8.664 -5.645 -19.638 1.00 88.44 71 LEU A O 1
ATOM 557 N N . ASP A 1 72 ? 8.036 -3.487 -19.764 1.00 94.38 72 ASP A N 1
ATOM 558 C CA . ASP A 1 72 ? 6.850 -3.727 -20.592 1.00 94.38 72 ASP A CA 1
ATOM 559 C C . ASP A 1 72 ? 7.147 -3.603 -22.095 1.00 94.38 72 ASP A C 1
ATOM 561 O O . ASP A 1 72 ? 6.649 -4.382 -22.903 1.00 94.38 72 ASP A O 1
ATOM 565 N N . ALA A 1 73 ? 8.020 -2.663 -22.477 1.00 92.69 73 ALA A N 1
ATOM 566 C CA . ALA A 1 73 ? 8.341 -2.390 -23.875 1.00 92.69 73 ALA A CA 1
ATOM 567 C C . ALA A 1 73 ? 9.791 -1.926 -24.074 1.00 92.69 73 ALA A C 1
ATOM 569 O O . ALA A 1 73 ? 10.409 -1.329 -23.189 1.00 92.69 73 ALA A O 1
ATOM 570 N N . LEU A 1 74 ? 10.318 -2.157 -25.280 1.00 92.06 74 LEU A N 1
ATOM 571 C CA . LEU A 1 74 ? 11.632 -1.688 -25.715 1.00 92.06 74 LEU A CA 1
ATOM 572 C C . LEU A 1 74 ? 11.554 -1.194 -27.161 1.00 92.06 74 LEU A C 1
ATOM 574 O O . LEU A 1 74 ? 11.035 -1.885 -28.034 1.00 92.06 74 LEU A O 1
ATOM 578 N N . ARG A 1 75 ? 12.112 -0.008 -27.425 1.00 93.00 75 ARG A N 1
ATOM 579 C CA . ARG A 1 75 ? 12.242 0.550 -28.776 1.00 93.00 75 ARG A CA 1
ATOM 580 C C . ARG A 1 75 ? 13.713 0.765 -29.108 1.00 93.00 75 ARG A C 1
ATOM 582 O O . ARG A 1 75 ? 14.3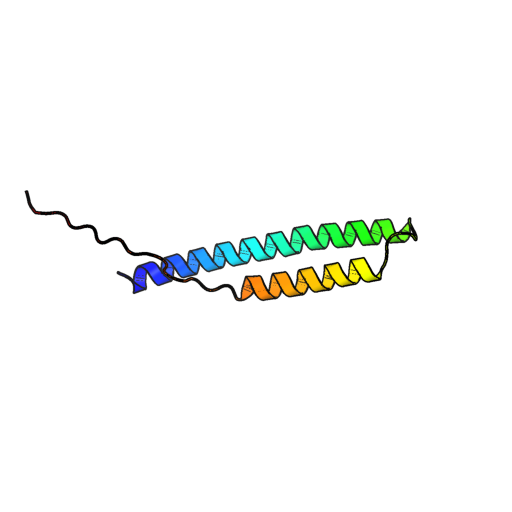81 1.556 -28.446 1.00 93.00 75 ARG A O 1
ATOM 589 N N . LEU A 1 76 ? 14.203 0.081 -30.140 1.00 92.69 76 LEU A N 1
ATOM 590 C CA . LEU A 1 76 ? 15.557 0.277 -30.654 1.00 92.69 76 LEU A CA 1
ATOM 591 C C . LEU A 1 76 ? 15.597 1.524 -31.544 1.00 92.69 76 LEU A C 1
ATOM 593 O O . LEU A 1 76 ? 14.752 1.689 -32.420 1.00 92.69 76 LEU A O 1
ATOM 597 N N . ILE A 1 77 ? 16.587 2.387 -31.325 1.00 92.31 77 ILE A N 1
ATOM 598 C CA . ILE A 1 77 ? 16.825 3.575 -32.147 1.00 92.31 77 ILE A CA 1
ATOM 599 C C . ILE A 1 77 ? 18.176 3.403 -32.836 1.00 92.31 77 ILE A C 1
ATOM 601 O O . ILE A 1 77 ? 19.194 3.235 -32.167 1.00 92.31 77 ILE A O 1
ATOM 605 N N . TRP A 1 78 ? 18.179 3.448 -34.166 1.00 91.62 78 TRP A N 1
ATOM 606 C CA . TRP A 1 78 ? 19.384 3.388 -34.990 1.00 91.62 78 TRP A CA 1
ATOM 607 C C . TRP A 1 78 ? 19.568 4.709 -35.737 1.00 91.62 78 TRP A C 1
ATOM 609 O O . TRP A 1 78 ? 18.613 5.232 -36.310 1.00 91.62 78 TRP A O 1
ATOM 619 N N . ARG A 1 79 ? 20.794 5.241 -35.748 1.00 89.62 79 ARG A N 1
ATOM 620 C CA . ARG A 1 79 ? 21.165 6.422 -36.535 1.00 89.62 79 ARG A CA 1
ATOM 621 C C . ARG A 1 79 ? 22.181 6.001 -37.589 1.00 89.62 79 ARG A C 1
ATOM 623 O O . ARG A 1 79 ? 23.284 5.593 -37.236 1.00 89.62 79 ARG A O 1
ATOM 630 N N . ALA A 1 80 ? 21.807 6.101 -38.863 1.00 84.25 80 ALA A N 1
ATOM 631 C CA . ALA A 1 80 ? 22.747 5.895 -39.958 1.00 84.25 80 ALA A CA 1
ATOM 632 C C . ALA A 1 80 ? 23.779 7.045 -39.999 1.00 84.25 80 ALA A C 1
ATOM 634 O O . ALA A 1 80 ? 23.419 8.183 -39.669 1.00 84.25 80 ALA A O 1
ATOM 635 N N . PRO A 1 81 ? 25.048 6.762 -40.351 1.00 79.44 81 PRO A N 1
ATOM 636 C CA . PRO A 1 81 ? 26.034 7.805 -40.617 1.00 79.44 81 PRO A CA 1
ATOM 637 C C . PRO A 1 81 ? 25.579 8.681 -41.796 1.00 79.44 81 PRO A C 1
ATOM 639 O O . PRO A 1 81 ? 24.836 8.211 -42.658 1.00 79.44 81 PRO A O 1
ATOM 6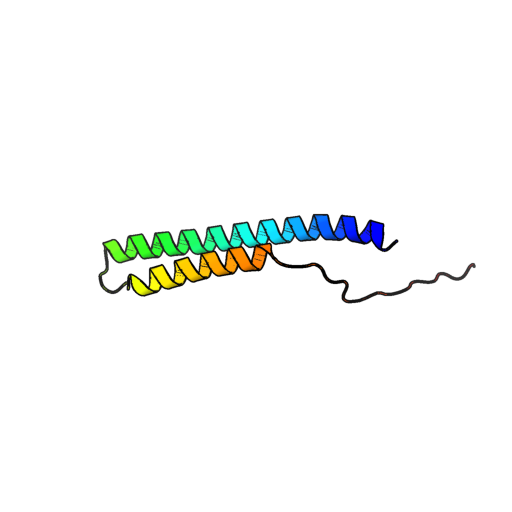42 N N . ALA A 1 82 ? 25.977 9.956 -41.760 1.00 68.94 82 ALA A N 1
ATOM 643 C CA . ALA A 1 82 ? 25.667 10.944 -42.795 1.00 68.94 82 ALA A CA 1
ATOM 644 C C . ALA A 1 82 ? 26.436 10.673 -44.092 1.00 68.94 82 ALA A C 1
ATOM 646 O O . ALA A 1 82 ? 27.586 10.184 -43.987 1.00 68.94 82 ALA A O 1
#